Protein AF-A0A7R9UR05-F1 (afdb_monomer_lite)

Secondary structure (DSSP, 8-state):
-PPPPP-----------S--SEEEE-STTEEEEE-SSS-EEEEEEPP----TT------------------------TT--EEEEEEE----SEEEEEEE-TTSSS-PEEEEEE--GGG-EEEEE-SSPPP--------TT--EEEEE-SSTT-SS--EEEEE-SS-EEEEE-

Structure (mmCIF, N/CA/C/O backbone):
data_AF-A0A7R9UR05-F1
#
_entry.id   AF-A0A7R9UR05-F1
#
loop_
_atom_site.group_PDB
_atom_site.id
_atom_site.type_symbol
_atom_site.label_atom_id
_atom_site.label_alt_id
_atom_site.label_comp_id
_atom_site.label_asym_id
_atom_site.label_entity_id
_atom_site.label_seq_id
_atom_site.pdbx_PDB_ins_code
_atom_site.Cartn_x
_atom_site.Cartn_y
_atom_site.Cartn_z
_atom_site.occupancy
_atom_site.B_iso_or_equiv
_atom_site.auth_seq_id
_atom_site.auth_comp_id
_atom_site.auth_asym_id
_atom_site.auth_atom_id
_atom_site.pdbx_PDB_model_num
ATOM 1 N N . GLY A 1 1 ? -39.941 -2.823 36.473 1.00 52.94 1 GLY A N 1
ATOM 2 C CA . GLY A 1 1 ? -39.323 -4.002 35.838 1.00 52.94 1 GLY A CA 1
ATOM 3 C C . GLY A 1 1 ? -37.892 -4.086 36.309 1.00 52.94 1 GLY A C 1
ATOM 4 O O . GLY A 1 1 ? -37.260 -3.041 36.383 1.00 52.94 1 GLY A O 1
ATOM 5 N N . ALA A 1 2 ? -37.417 -5.265 36.708 1.00 66.38 2 ALA A N 1
ATOM 6 C CA . ALA A 1 2 ? -36.033 -5.443 37.145 1.00 66.38 2 ALA A CA 1
ATOM 7 C C . ALA A 1 2 ? -35.090 -5.172 35.961 1.00 66.38 2 ALA A C 1
ATOM 9 O O . ALA A 1 2 ? -35.244 -5.783 34.905 1.00 66.38 2 ALA A O 1
ATOM 10 N N . GLY A 1 3 ? -34.182 -4.206 36.112 1.00 75.00 3 GLY A N 1
ATOM 11 C CA . GLY A 1 3 ? -33.168 -3.906 35.103 1.00 75.00 3 GLY A CA 1
ATOM 12 C C . GLY A 1 3 ? -32.140 -5.032 35.034 1.00 75.00 3 GLY A C 1
ATOM 13 O O . GLY A 1 3 ? -31.806 -5.625 36.057 1.00 75.00 3 GLY A O 1
ATOM 14 N N . ALA A 1 4 ? -31.657 -5.345 33.834 1.00 85.06 4 ALA A N 1
ATOM 15 C CA . ALA A 1 4 ? -30.564 -6.293 33.668 1.00 85.06 4 ALA A CA 1
ATOM 16 C C . ALA A 1 4 ? -29.269 -5.714 34.264 1.00 85.06 4 ALA A C 1
ATOM 18 O O . ALA A 1 4 ? -28.930 -4.559 34.002 1.00 85.06 4 ALA A O 1
ATOM 19 N N . THR A 1 5 ? -28.544 -6.520 35.040 1.00 90.00 5 THR A N 1
ATOM 20 C CA . THR A 1 5 ? -27.250 -6.146 35.630 1.00 90.00 5 THR A CA 1
ATOM 21 C C . THR A 1 5 ? -26.124 -6.822 34.855 1.00 90.00 5 THR A C 1
ATOM 23 O O . THR A 1 5 ? -26.168 -8.029 34.625 1.00 90.00 5 THR A O 1
ATOM 26 N N . VAL A 1 6 ? -25.106 -6.058 34.458 1.00 90.88 6 VAL A N 1
ATOM 27 C CA . VAL A 1 6 ? -23.903 -6.585 33.794 1.00 90.88 6 VAL A CA 1
ATOM 28 C C . VAL A 1 6 ? -23.074 -7.394 34.799 1.00 90.88 6 VAL A C 1
ATOM 30 O O . VAL A 1 6 ? -22.773 -6.898 35.882 1.00 90.88 6 VAL A O 1
ATOM 33 N N . THR A 1 7 ? -22.703 -8.629 34.451 1.00 92.88 7 THR A N 1
ATOM 34 C CA . THR A 1 7 ? -22.007 -9.571 35.351 1.00 92.88 7 THR A CA 1
ATOM 35 C C . THR A 1 7 ? -20.503 -9.685 35.102 1.00 92.88 7 THR A C 1
ATOM 37 O O . THR A 1 7 ? -19.788 -10.196 35.961 1.00 92.88 7 THR A O 1
ATOM 40 N N . GLY A 1 8 ? -20.000 -9.205 33.961 1.00 91.69 8 GLY A N 1
ATOM 41 C CA . GLY A 1 8 ? -18.579 -9.289 33.635 1.00 91.69 8 GLY A CA 1
ATOM 42 C C . GLY A 1 8 ? -18.195 -8.602 32.328 1.00 91.69 8 GLY A C 1
ATOM 43 O O . GLY A 1 8 ? -19.048 -8.217 31.530 1.00 91.69 8 GLY A O 1
ATOM 44 N N . LEU A 1 9 ? -16.884 -8.466 32.129 1.00 93.00 9 LEU A N 1
ATOM 45 C CA . LEU A 1 9 ? -16.249 -7.957 30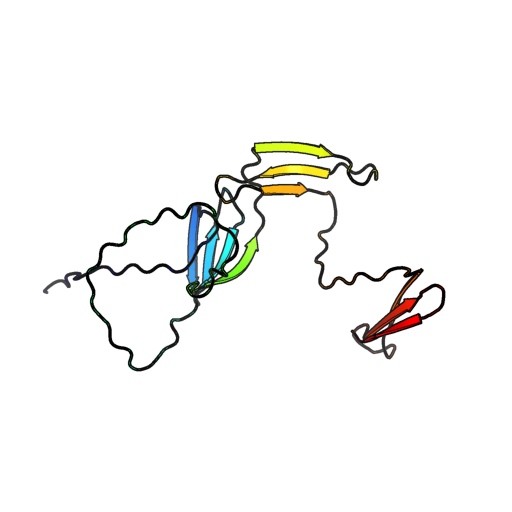.917 1.00 93.00 9 LEU A CA 1
ATOM 46 C C . LEU A 1 9 ? -15.134 -8.928 30.520 1.00 93.00 9 LEU A C 1
ATOM 48 O O . LEU A 1 9 ? -14.270 -9.237 31.339 1.00 93.00 9 LEU A O 1
ATOM 52 N N . GLN A 1 10 ? -15.136 -9.382 29.269 1.00 91.19 10 GLN A N 1
ATOM 53 C CA . GLN A 1 10 ? -14.072 -10.213 28.714 1.00 91.19 10 GLN A CA 1
ATOM 54 C C . GLN A 1 10 ? -13.303 -9.417 27.663 1.00 91.19 10 GLN A C 1
ATOM 56 O O . GLN A 1 10 ? -13.890 -8.870 26.732 1.00 91.19 10 GLN A O 1
ATOM 61 N N . VAL A 1 11 ? -11.981 -9.372 27.807 1.00 90.69 11 VAL A N 1
ATOM 62 C CA . VAL A 1 11 ? -11.077 -8.745 26.840 1.00 90.69 11 VAL A CA 1
ATOM 63 C C . VAL A 1 11 ? -10.285 -9.843 26.156 1.00 90.69 11 VAL A C 1
ATOM 65 O O . VAL A 1 11 ? -9.892 -10.827 26.782 1.00 90.69 11 VAL A O 1
ATOM 68 N N . THR A 1 12 ? -10.057 -9.714 24.855 1.00 86.69 12 THR A N 1
ATOM 69 C CA . THR A 1 12 ? -9.185 -10.646 24.146 1.00 86.69 12 THR A CA 1
ATOM 70 C C . THR A 1 12 ? -8.392 -9.921 23.080 1.00 86.69 12 THR A C 1
ATOM 72 O O . THR A 1 12 ? -8.939 -9.124 22.321 1.00 86.69 12 THR A O 1
ATOM 75 N N . HIS A 1 13 ? -7.102 -10.223 23.016 1.00 88.00 13 HIS A N 1
ATOM 76 C CA . HIS A 1 13 ? -6.210 -9.685 22.005 1.00 88.00 13 HIS A CA 1
ATOM 77 C C . HIS A 1 13 ? -6.604 -10.187 20.602 1.00 88.00 13 HIS A C 1
ATOM 79 O O . HIS A 1 13 ? -7.067 -11.320 20.449 1.00 88.00 13 HIS A O 1
ATOM 85 N N . LEU A 1 14 ? -6.494 -9.320 19.590 1.00 90.25 14 LEU A N 1
ATOM 86 C CA . LEU A 1 14 ? -6.815 -9.647 18.190 1.00 90.25 14 LEU A CA 1
ATOM 87 C C . LEU A 1 14 ? -5.600 -9.573 17.261 1.00 90.25 14 LEU A C 1
ATOM 89 O O . LEU A 1 14 ? -5.652 -10.129 16.169 1.00 90.25 14 LEU A O 1
ATOM 93 N N . GLY A 1 15 ? -4.541 -8.869 17.659 1.00 91.62 15 GLY A N 1
ATOM 94 C CA . GLY A 1 15 ? -3.375 -8.585 16.830 1.00 91.62 15 GLY A CA 1
ATOM 95 C C . GLY A 1 15 ? -2.951 -7.121 16.933 1.00 91.62 15 GLY A C 1
ATOM 96 O O . GLY A 1 15 ? -3.481 -6.353 17.736 1.00 91.62 15 GLY A O 1
ATOM 97 N N . THR A 1 16 ? -1.988 -6.730 16.102 1.00 92.12 16 THR A N 1
ATOM 98 C CA . THR A 1 16 ? -1.379 -5.394 16.118 1.00 92.12 16 THR A CA 1
ATOM 99 C C . THR A 1 16 ? -1.602 -4.664 14.794 1.00 92.12 16 THR A C 1
ATOM 101 O O . THR A 1 16 ? -1.451 -5.251 13.725 1.00 92.12 16 THR A O 1
ATOM 104 N N . THR A 1 17 ? -1.940 -3.378 14.877 1.00 94.56 17 THR A N 1
ATOM 105 C CA . THR A 1 17 ? -2.146 -2.454 13.747 1.00 94.56 17 THR A CA 1
ATOM 106 C C . THR A 1 17 ? -1.162 -1.285 13.835 1.00 94.56 17 THR A C 1
ATOM 108 O O . THR A 1 17 ? -0.454 -1.149 14.845 1.00 94.56 17 THR A O 1
ATOM 111 N N . SER A 1 18 ? -1.161 -0.394 12.840 1.00 93.75 18 SER A N 1
ATOM 112 C CA . SER A 1 18 ? -0.611 0.966 12.999 1.00 93.75 18 SER A CA 1
ATOM 113 C C . SER A 1 18 ? -1.234 1.653 14.217 1.00 93.75 18 SER A C 1
ATOM 115 O O . SER A 1 18 ? -2.367 1.323 14.588 1.00 93.75 18 SER A O 1
ATOM 117 N N . ALA A 1 19 ? -0.529 2.595 14.853 1.00 92.81 19 ALA A N 1
ATOM 118 C CA . ALA A 1 19 ? -1.076 3.356 15.977 1.00 92.81 19 ALA A CA 1
ATOM 119 C C . ALA A 1 19 ? -2.322 4.159 15.532 1.00 92.81 19 ALA A C 1
ATOM 121 O O . ALA A 1 19 ? -2.178 5.102 14.744 1.00 92.81 19 ALA A O 1
ATOM 122 N N . PRO A 1 20 ? -3.543 3.806 15.987 1.00 95.56 20 PRO A N 1
ATOM 123 C CA . PRO A 1 20 ? -4.755 4.433 15.481 1.00 95.56 20 PRO A CA 1
ATOM 124 C C . PRO A 1 20 ? -5.007 5.787 16.147 1.00 95.56 20 PRO A C 1
ATOM 126 O O . PRO A 1 20 ? -4.900 5.924 17.364 1.00 95.56 20 PRO A O 1
ATOM 129 N N . SER A 1 21 ? -5.427 6.767 15.354 1.00 95.62 21 SER A N 1
ATOM 130 C CA . SER A 1 21 ? -6.143 7.959 15.820 1.00 95.62 21 SER A CA 1
ATOM 131 C C . SER A 1 21 ? -7.663 7.791 15.716 1.00 95.62 21 SER A C 1
ATOM 133 O O . SER A 1 21 ? -8.402 8.467 16.428 1.00 95.62 21 SER A O 1
ATOM 135 N N . ALA A 1 22 ? -8.134 6.867 14.871 1.00 97.19 22 ALA A N 1
ATOM 136 C CA . ALA A 1 22 ? -9.540 6.505 14.736 1.00 97.19 22 ALA A CA 1
ATOM 137 C C . ALA A 1 22 ? -9.703 5.014 14.401 1.00 97.19 22 ALA A C 1
ATOM 139 O O . ALA A 1 22 ? -8.905 4.440 13.661 1.00 97.19 22 ALA A O 1
ATOM 140 N N . ILE A 1 23 ? -10.770 4.401 14.919 1.00 97.81 23 ILE A N 1
ATOM 141 C CA . ILE A 1 23 ? -11.189 3.034 14.582 1.00 97.81 23 ILE A CA 1
ATOM 142 C C . ILE A 1 23 ? -12.663 3.095 14.185 1.00 97.81 23 ILE A C 1
ATOM 144 O O . ILE A 1 23 ? -13.493 3.553 14.970 1.00 97.81 23 ILE A O 1
ATOM 148 N N . CYS A 1 24 ? -12.990 2.645 12.975 1.00 98.00 24 CYS A N 1
ATOM 149 C CA . CYS A 1 24 ? -14.348 2.674 12.441 1.00 98.00 24 CYS A CA 1
ATOM 150 C C . CYS A 1 24 ? -14.753 1.283 11.948 1.00 98.00 24 CYS A C 1
ATOM 152 O O . CYS A 1 24 ? -14.117 0.732 11.052 1.00 98.00 24 CYS A O 1
ATOM 154 N N . TYR A 1 25 ? -15.802 0.706 12.534 1.00 96.88 25 TYR A N 1
ATOM 155 C CA . TYR A 1 25 ? -16.399 -0.529 12.028 1.00 96.88 25 TYR A CA 1
ATOM 156 C C . TYR A 1 25 ? -17.323 -0.199 10.853 1.00 96.88 25 TYR A C 1
ATOM 158 O O . TYR A 1 25 ? -18.212 0.637 10.993 1.00 96.88 25 TYR A O 1
ATOM 166 N N . LEU A 1 26 ? -17.095 -0.845 9.710 1.00 96.19 26 LEU A N 1
ATOM 167 C CA . LEU A 1 26 ? -17.781 -0.579 8.440 1.00 96.19 26 LEU A CA 1
ATOM 168 C C . LEU A 1 26 ? -18.806 -1.667 8.080 1.00 96.19 26 LEU A C 1
ATOM 170 O O . LEU A 1 26 ? -19.184 -1.791 6.918 1.00 96.19 26 LEU A O 1
ATOM 174 N N . ASP A 1 27 ? -19.225 -2.470 9.061 1.00 92.69 27 ASP A N 1
ATOM 175 C CA . ASP A 1 27 ? -20.028 -3.684 8.886 1.00 92.69 27 ASP A CA 1
ATOM 176 C C . ASP A 1 27 ? -19.320 -4.808 8.111 1.00 92.69 27 ASP A C 1
ATOM 178 O O . ASP A 1 27 ? -18.170 -4.701 7.687 1.00 92.69 27 ASP A O 1
ATOM 182 N N . ALA A 1 28 ? -19.974 -5.973 8.018 1.00 91.38 28 ALA A N 1
ATOM 183 C CA . ALA A 1 28 ? -19.466 -7.169 7.330 1.00 91.38 28 ALA A CA 1
ATOM 184 C C . ALA A 1 28 ? -18.058 -7.626 7.781 1.00 91.38 28 ALA A C 1
ATOM 186 O O . ALA A 1 28 ? -17.298 -8.226 7.017 1.00 91.38 28 ALA A O 1
ATOM 187 N N . GLY A 1 29 ? -17.706 -7.350 9.040 1.00 93.12 29 GLY A N 1
ATOM 188 C CA . GLY A 1 29 ? -16.392 -7.680 9.593 1.00 93.12 29 GLY A CA 1
ATOM 189 C C . GLY A 1 29 ? -15.266 -6.749 9.136 1.00 93.12 29 GLY A C 1
ATOM 190 O O . GLY A 1 29 ? -14.111 -7.062 9.404 1.00 93.12 29 GLY A O 1
ATOM 191 N N . LEU A 1 30 ? -15.568 -5.636 8.465 1.00 96.69 30 LEU A N 1
ATOM 192 C CA . LEU A 1 30 ? -14.579 -4.656 8.029 1.00 96.69 30 LEU A CA 1
ATOM 193 C C . LEU A 1 30 ? -14.338 -3.598 9.107 1.00 96.69 30 LEU A C 1
ATOM 195 O O . LEU A 1 30 ? -15.273 -3.073 9.711 1.00 96.69 30 LEU A O 1
ATOM 199 N N . VAL A 1 31 ? -13.069 -3.274 9.340 1.00 97.88 31 VAL A N 1
ATOM 200 C CA . VAL A 1 31 ? -12.645 -2.226 10.274 1.00 97.88 31 VAL A CA 1
ATOM 201 C C . VAL A 1 31 ? -11.630 -1.337 9.575 1.00 97.88 31 VAL A C 1
ATOM 203 O O . VAL A 1 31 ? -10.605 -1.821 9.102 1.00 97.88 31 VAL A O 1
ATOM 206 N N . PHE A 1 32 ? -11.888 -0.036 9.549 1.00 98.19 32 PHE A N 1
ATOM 207 C CA . PHE A 1 32 ? -10.912 0.959 9.139 1.00 98.19 32 PHE A CA 1
ATOM 208 C C . PHE A 1 32 ? -10.129 1.482 10.348 1.00 98.19 32 PHE A C 1
ATOM 210 O O . PHE A 1 32 ? -10.709 1.890 11.358 1.00 98.19 32 PHE A O 1
ATOM 217 N N . ILE A 1 33 ? -8.806 1.478 10.220 1.00 98.06 33 ILE A N 1
ATOM 218 C CA . ILE A 1 33 ? -7.829 2.001 11.172 1.00 98.06 33 ILE A CA 1
ATOM 219 C C . ILE A 1 33 ? -7.247 3.275 10.563 1.00 98.06 33 ILE A C 1
ATOM 221 O O . ILE A 1 33 ? -6.381 3.215 9.689 1.00 98.06 33 ILE A O 1
ATOM 225 N N . GLY A 1 34 ? -7.718 4.429 11.027 1.00 97.62 34 GLY A N 1
ATOM 226 C CA . GLY A 1 34 ? -7.128 5.717 10.676 1.00 97.62 34 GLY A CA 1
ATOM 227 C C . GLY A 1 34 ? -5.920 5.990 11.564 1.00 97.62 34 GLY A C 1
ATOM 228 O O . GLY A 1 34 ? -6.039 5.906 12.787 1.00 97.62 34 GLY A O 1
ATOM 229 N N . SER A 1 35 ? -4.770 6.320 10.976 1.00 96.62 35 SER A N 1
ATOM 230 C CA . SER A 1 35 ? -3.555 6.687 11.715 1.00 96.62 35 SER A CA 1
ATOM 231 C C . SER A 1 35 ? -3.030 8.056 11.288 1.00 96.62 35 SER A C 1
ATOM 233 O O . SER A 1 35 ? -3.043 8.389 10.107 1.00 96.62 35 SER A O 1
ATOM 235 N N . CYS A 1 36 ? -2.538 8.839 12.254 1.00 94.94 36 CYS A N 1
ATOM 236 C CA . CYS A 1 36 ? -1.836 10.104 12.001 1.00 94.94 36 CYS A CA 1
ATOM 237 C C . CYS A 1 36 ? -0.303 9.963 11.992 1.00 94.94 36 CYS A C 1
ATOM 239 O O . CYS A 1 36 ? 0.374 10.919 11.625 1.00 94.94 36 CYS A O 1
ATOM 241 N N . PHE A 1 37 ? 0.230 8.818 12.433 1.00 93.81 37 PHE A N 1
ATOM 242 C CA . PHE A 1 37 ? 1.667 8.597 12.667 1.00 93.81 37 PHE A CA 1
ATOM 243 C C . PHE A 1 37 ? 2.240 7.399 11.900 1.00 93.81 37 PHE A C 1
ATOM 245 O O . PHE A 1 37 ? 3.442 7.160 11.957 1.00 93.81 37 PHE A O 1
ATOM 252 N N . GLY A 1 38 ? 1.387 6.644 11.218 1.00 94.12 38 GLY A N 1
ATOM 253 C CA . GLY A 1 38 ? 1.739 5.532 10.350 1.00 94.12 38 GLY A CA 1
ATOM 254 C C . GLY A 1 38 ? 0.699 5.389 9.247 1.00 94.12 38 GLY A C 1
ATOM 255 O O . GLY A 1 38 ? -0.219 6.210 9.134 1.00 94.12 38 GLY A O 1
ATOM 256 N N . ASP A 1 39 ? 0.829 4.337 8.445 1.00 96.75 39 ASP A N 1
ATOM 257 C CA . ASP A 1 39 ? -0.117 4.056 7.366 1.00 96.75 39 ASP A CA 1
ATOM 258 C C . ASP A 1 39 ? -1.489 3.681 7.930 1.00 96.75 39 ASP A C 1
ATOM 260 O O . ASP A 1 39 ? -1.598 2.991 8.949 1.00 96.75 39 ASP A O 1
ATOM 264 N N . SER A 1 40 ? -2.548 4.131 7.264 1.00 97.81 40 SER A N 1
ATOM 265 C CA . SER A 1 40 ? -3.904 3.701 7.611 1.00 97.81 40 SER A CA 1
ATOM 266 C C . SER A 1 40 ? -4.154 2.297 7.067 1.00 97.81 40 SER A C 1
ATOM 268 O O . SER A 1 40 ? -3.504 1.877 6.113 1.00 97.81 40 SER A O 1
ATOM 270 N N . GLN A 1 41 ? -5.057 1.543 7.687 1.00 98.19 41 GLN A N 1
ATOM 271 C CA . GLN A 1 41 ? -5.280 0.141 7.328 1.00 98.19 41 GLN A CA 1
ATOM 272 C C . GLN A 1 41 ? -6.769 -0.163 7.196 1.00 98.19 41 GLN A C 1
ATOM 274 O O . GLN A 1 41 ? -7.573 0.258 8.029 1.00 98.19 41 GLN A O 1
ATOM 279 N N . LEU A 1 42 ? -7.131 -0.949 6.186 1.00 98.19 42 LEU A N 1
ATOM 280 C CA . LEU A 1 42 ? -8.428 -1.610 6.105 1.00 98.19 42 LEU A CA 1
ATOM 281 C C . LEU A 1 42 ? -8.252 -3.072 6.503 1.00 98.19 42 LEU A C 1
ATOM 283 O O . LEU A 1 42 ? -7.463 -3.802 5.907 1.00 98.19 42 LEU A O 1
ATOM 287 N N . LEU A 1 43 ? -8.994 -3.507 7.514 1.00 97.25 43 LEU A N 1
ATOM 288 C CA . LEU A 1 43 ? -8.894 -4.843 8.086 1.00 97.25 43 LEU A CA 1
ATOM 289 C C . LEU A 1 43 ? -10.181 -5.632 7.866 1.00 97.25 43 LEU A C 1
ATOM 291 O O . LEU A 1 43 ? -11.275 -5.066 7.877 1.00 97.25 43 LEU A O 1
ATOM 295 N N . ARG A 1 44 ? -10.054 -6.957 7.784 1.00 95.88 44 ARG A N 1
ATOM 296 C CA . ARG A 1 44 ? -11.161 -7.907 7.911 1.00 95.88 44 ARG A CA 1
ATOM 297 C C . ARG A 1 44 ? -10.979 -8.748 9.163 1.00 95.88 44 ARG A C 1
ATOM 299 O O . ARG A 1 44 ? -10.025 -9.508 9.275 1.00 95.88 44 ARG A O 1
ATOM 306 N N . LEU A 1 45 ? -11.923 -8.650 10.089 1.00 93.81 45 LEU A N 1
ATOM 307 C CA . LEU A 1 45 ? -11.991 -9.516 11.258 1.00 93.81 45 LEU A CA 1
ATOM 308 C C . LEU A 1 45 ? -12.288 -10.952 10.812 1.00 93.81 45 LEU A C 1
ATOM 310 O O . LEU A 1 45 ? -13.255 -11.208 10.089 1.00 93.81 45 LEU A O 1
ATOM 314 N N . ARG A 1 46 ? -11.477 -11.904 11.275 1.00 87.81 46 ARG A N 1
ATOM 315 C CA . ARG A 1 46 ? -11.739 -13.328 11.070 1.00 87.81 46 ARG A CA 1
ATOM 316 C C . ARG A 1 46 ? -12.879 -13.714 12.002 1.00 87.81 46 ARG A C 1
ATOM 318 O O . ARG A 1 46 ? -12.784 -13.539 13.217 1.00 87.81 46 ARG A O 1
ATOM 325 N N . GLN A 1 47 ? -13.970 -14.229 11.441 1.00 73.94 47 GLN A N 1
ATOM 326 C CA . GLN A 1 47 ? -15.027 -14.825 12.254 1.00 73.94 47 GLN A CA 1
ATOM 327 C C . GLN A 1 47 ? -14.405 -15.930 13.108 1.00 73.94 47 GLN A C 1
ATOM 329 O O . GLN A 1 47 ? -13.593 -16.720 12.615 1.00 73.94 47 GLN A O 1
ATOM 334 N N . ARG A 1 48 ? -14.776 -15.993 14.390 1.00 64.38 48 ARG A N 1
ATOM 335 C CA . ARG A 1 48 ? -14.446 -17.155 15.214 1.00 64.38 48 ARG A CA 1
ATOM 336 C C . ARG A 1 48 ? -15.113 -18.333 14.517 1.00 64.38 48 ARG A C 1
ATOM 338 O O . ARG A 1 48 ? -16.339 -18.392 14.484 1.00 64.38 48 ARG A O 1
ATOM 345 N N . GLY A 1 49 ? -14.317 -19.197 13.881 1.00 51.88 49 GLY A N 1
ATOM 346 C CA . GLY A 1 49 ? -14.833 -20.402 13.249 1.00 51.88 49 GLY A CA 1
ATOM 347 C C . GLY A 1 49 ? -15.745 -21.079 14.259 1.00 51.88 49 GLY A C 1
ATOM 348 O O . GLY A 1 49 ? -15.328 -21.307 15.396 1.00 51.88 49 GLY A O 1
ATOM 349 N N . GLY A 1 50 ? -17.008 -21.279 13.886 1.00 43.28 50 GLY A N 1
ATOM 350 C CA . GLY A 1 50 ? -17.979 -21.965 14.719 1.00 43.28 50 GLY A CA 1
ATOM 351 C C . GLY A 1 50 ? -17.525 -23.404 14.908 1.00 43.28 50 GLY A C 1
ATOM 352 O O . GLY A 1 50 ? -17.939 -24.291 14.173 1.00 43.28 50 GLY A O 1
ATOM 353 N N . ALA A 1 51 ? -16.637 -23.634 15.869 1.00 40.16 51 ALA A N 1
ATOM 354 C CA . ALA A 1 51 ? -16.375 -24.952 16.391 1.00 40.16 51 ALA A CA 1
ATOM 355 C C . ALA A 1 51 ? -17.501 -25.248 17.377 1.00 40.16 51 ALA A C 1
ATOM 357 O O . ALA A 1 51 ? -17.597 -24.644 18.447 1.00 40.16 51 ALA A O 1
ATOM 358 N N . ALA A 1 52 ? -18.377 -26.163 16.975 1.00 42.59 52 ALA A N 1
ATOM 359 C CA . ALA A 1 52 ? -19.245 -26.873 17.888 1.00 42.59 52 ALA A CA 1
ATOM 360 C C . ALA A 1 52 ? -18.433 -27.344 19.115 1.00 42.59 52 ALA A C 1
ATOM 362 O O . ALA A 1 52 ? -17.422 -28.025 18.969 1.00 42.59 52 ALA A O 1
ATOM 363 N N . GLY A 1 53 ? -18.884 -26.979 20.318 1.00 38.06 53 GLY A N 1
ATOM 364 C CA . GLY A 1 53 ? -18.612 -27.741 21.540 1.00 38.06 53 GLY A CA 1
ATOM 365 C C . GLY A 1 53 ? -17.217 -27.675 22.176 1.00 38.06 53 GLY A C 1
ATOM 366 O O . GLY A 1 53 ? -16.770 -28.698 22.684 1.00 38.06 53 GLY A O 1
ATOM 367 N N . ALA A 1 54 ? -16.552 -26.519 22.249 1.00 34.53 54 ALA A N 1
ATOM 368 C CA . ALA A 1 54 ? -15.403 -26.355 23.153 1.00 34.53 54 ALA A CA 1
ATOM 369 C C . ALA A 1 54 ? -15.782 -25.474 24.355 1.00 34.53 54 ALA A C 1
ATOM 371 O O . ALA A 1 54 ? -16.078 -24.291 24.200 1.00 34.53 54 ALA A O 1
ATOM 372 N N . ALA A 1 55 ? -15.816 -26.097 25.534 1.00 36.06 55 ALA A N 1
ATOM 373 C CA . ALA A 1 55 ? -16.254 -25.538 26.807 1.00 36.06 55 ALA A CA 1
ATOM 374 C C . ALA A 1 55 ? -15.560 -24.214 27.171 1.00 36.06 55 ALA A C 1
ATOM 376 O O . ALA A 1 55 ? -14.339 -24.078 27.080 1.00 36.06 55 ALA A O 1
ATOM 377 N N . GLU A 1 56 ? -16.356 -23.255 27.639 1.00 32.47 56 GLU A N 1
ATOM 378 C CA . GLU A 1 56 ? -15.874 -22.029 28.26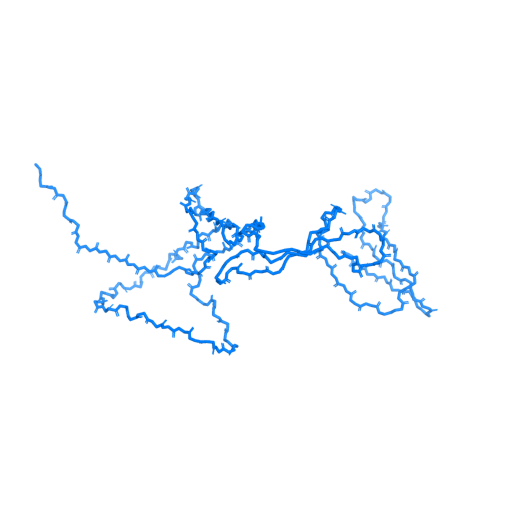2 1.00 32.47 56 GLU A CA 1
ATOM 379 C C . GLU A 1 56 ? -15.201 -22.358 29.599 1.00 32.47 56 GLU A C 1
ATOM 381 O O . GLU A 1 56 ? -15.858 -22.662 30.594 1.00 32.47 56 GLU A O 1
ATOM 386 N N . ALA A 1 57 ? -13.872 -22.290 29.634 1.00 33.19 57 ALA A N 1
ATOM 387 C CA . ALA A 1 57 ? -13.132 -22.254 30.885 1.00 33.19 57 ALA A CA 1
ATOM 388 C C . ALA A 1 57 ? -13.167 -20.818 31.432 1.00 33.19 57 ALA A C 1
ATOM 390 O O . ALA A 1 57 ? -12.446 -19.937 30.965 1.00 33.19 57 ALA A O 1
ATOM 391 N N . HIS A 1 58 ? -14.027 -20.575 32.421 1.00 37.56 58 HIS A N 1
ATOM 392 C CA . HIS A 1 58 ? -13.921 -19.412 33.298 1.00 37.56 58 HIS A CA 1
ATOM 393 C C . HIS A 1 58 ? -12.603 -19.492 34.083 1.00 37.56 58 HIS A C 1
ATOM 395 O O . HIS A 1 58 ? -12.427 -20.367 34.927 1.00 37.56 58 HIS A O 1
ATOM 401 N N . GLY A 1 59 ? -11.685 -18.566 33.810 1.00 31.30 59 GLY A N 1
ATOM 402 C CA . GLY A 1 59 ? -10.427 -18.416 34.533 1.00 31.30 59 GLY A CA 1
ATOM 403 C C . GLY A 1 59 ? -10.140 -16.944 34.792 1.00 31.30 59 GLY A C 1
ATOM 404 O O . GLY A 1 59 ? -9.659 -16.235 33.915 1.00 31.30 59 GLY A O 1
ATOM 405 N N . SER A 1 60 ? -10.450 -16.488 36.005 1.00 41.44 60 SER A N 1
ATOM 406 C CA . SER A 1 60 ? -9.956 -15.228 36.563 1.00 41.44 60 SER A CA 1
ATOM 407 C C . SER A 1 60 ? -8.425 -15.278 36.620 1.00 41.44 60 SER A C 1
ATOM 409 O O . SER A 1 60 ? -7.867 -15.970 37.469 1.00 41.44 60 SER A O 1
ATOM 411 N N . GLY A 1 61 ? -7.747 -14.550 35.735 1.00 31.34 61 GLY A N 1
ATOM 412 C CA . GLY A 1 61 ? -6.292 -14.438 35.719 1.00 31.34 61 GLY A CA 1
ATOM 413 C C . GLY A 1 61 ? -5.876 -13.071 35.198 1.00 31.34 61 GLY A C 1
ATOM 414 O O . GLY A 1 61 ? -6.192 -12.712 34.068 1.00 31.34 61 GLY A O 1
ATOM 415 N N . ALA A 1 62 ? -5.208 -12.294 36.049 1.00 34.12 62 ALA A N 1
ATOM 416 C CA . ALA A 1 62 ? -4.632 -11.004 35.705 1.00 34.12 62 ALA A CA 1
ATOM 417 C C . ALA A 1 62 ? -3.700 -11.138 34.489 1.00 34.12 62 ALA A C 1
ATOM 419 O O . ALA A 1 62 ? -2.784 -11.958 34.495 1.00 34.12 62 ALA A O 1
ATOM 420 N N . VAL A 1 63 ? -3.915 -10.323 33.457 1.00 30.81 63 VAL A N 1
ATOM 421 C CA . VAL A 1 63 ? -2.964 -10.195 32.350 1.00 30.81 63 VAL A CA 1
ATOM 422 C C . VAL A 1 63 ? -1.796 -9.331 32.812 1.00 30.81 63 VAL A C 1
ATOM 424 O O . VAL A 1 63 ? -1.918 -8.115 32.955 1.00 30.81 63 VAL A O 1
ATOM 427 N N . ALA A 1 64 ? -0.667 -9.984 33.080 1.00 28.52 64 ALA A N 1
ATOM 428 C CA . ALA A 1 64 ? 0.621 -9.327 33.209 1.00 28.52 64 ALA A CA 1
ATOM 429 C C . ALA A 1 64 ? 1.004 -8.725 31.849 1.00 28.52 64 ALA A C 1
ATOM 431 O O . ALA A 1 64 ? 1.012 -9.414 30.830 1.00 28.52 64 ALA A O 1
ATOM 432 N N . MET A 1 65 ? 1.294 -7.427 31.837 1.00 31.78 65 MET A N 1
ATOM 433 C CA . MET A 1 65 ? 1.862 -6.741 30.683 1.00 31.78 65 MET A CA 1
ATOM 434 C C . MET A 1 65 ? 3.333 -7.149 30.565 1.00 31.78 65 MET A C 1
ATOM 436 O O . MET A 1 65 ? 4.175 -6.636 31.300 1.00 31.78 65 MET A O 1
ATOM 440 N N . GLU A 1 66 ? 3.641 -8.095 29.679 1.00 31.11 66 GLU A N 1
ATOM 441 C CA . GLU A 1 66 ? 5.026 -8.423 29.339 1.00 31.11 66 GLU A CA 1
ATOM 442 C C . GLU A 1 66 ? 5.564 -7.412 28.320 1.00 31.11 66 GLU A C 1
ATOM 444 O O . GLU A 1 66 ? 5.046 -7.256 27.214 1.00 31.11 66 GLU A O 1
ATOM 449 N N . VAL A 1 67 ? 6.612 -6.696 28.724 1.00 34.72 67 VAL A N 1
ATOM 450 C CA . VAL A 1 67 ? 7.412 -5.831 27.857 1.00 34.72 67 VAL A CA 1
ATOM 451 C C . VAL A 1 67 ? 8.353 -6.733 27.062 1.00 34.72 67 VAL A C 1
ATOM 453 O O . VAL A 1 67 ? 9.334 -7.228 27.612 1.00 34.72 67 VAL A O 1
ATOM 456 N N . ILE A 1 68 ? 8.077 -6.957 25.776 1.00 40.41 68 ILE A N 1
ATOM 457 C CA . ILE A 1 68 ? 8.985 -7.726 24.916 1.00 40.41 68 ILE A CA 1
ATOM 458 C C . ILE A 1 68 ? 10.021 -6.774 24.313 1.00 40.41 68 ILE A C 1
ATOM 460 O O . ILE A 1 68 ? 9.747 -6.012 23.386 1.00 40.41 68 ILE A O 1
ATOM 464 N N . GLY A 1 69 ? 11.225 -6.824 24.887 1.00 30.42 69 GLY A N 1
ATOM 465 C CA . GLY A 1 69 ? 12.450 -6.323 24.277 1.00 30.42 69 GLY A CA 1
ATOM 466 C C . GLY A 1 69 ? 12.850 -7.151 23.051 1.00 30.42 69 GLY A C 1
ATOM 467 O O . GLY A 1 69 ? 12.476 -8.313 22.906 1.00 30.42 69 GLY A O 1
ATOM 468 N N . ALA A 1 70 ? 13.610 -6.519 22.160 1.00 44.72 70 ALA A N 1
ATOM 469 C CA . ALA A 1 70 ? 14.069 -7.062 20.888 1.00 44.72 70 ALA A CA 1
ATOM 470 C C . ALA A 1 70 ? 14.659 -8.485 20.991 1.00 44.72 70 ALA A C 1
ATOM 472 O O . ALA A 1 70 ? 15.636 -8.708 21.703 1.00 44.72 70 ALA A O 1
ATOM 473 N N . SER A 1 71 ? 14.128 -9.426 20.206 1.00 35.19 71 SER A N 1
ATOM 474 C CA . SER A 1 71 ? 14.861 -10.627 19.795 1.00 35.19 71 SER A CA 1
ATOM 475 C C . SER A 1 71 ? 14.345 -11.148 18.452 1.00 35.19 71 SER A C 1
ATOM 477 O O . SER A 1 71 ? 13.172 -11.016 18.106 1.00 35.19 71 SER A O 1
ATOM 479 N N . ALA A 1 72 ? 15.279 -11.658 17.659 1.00 43.72 72 ALA A N 1
ATOM 480 C CA . ALA A 1 72 ? 15.087 -12.111 16.296 1.00 43.72 72 ALA A CA 1
ATOM 481 C C . ALA A 1 72 ? 14.285 -13.426 16.212 1.00 43.72 72 ALA A C 1
ATOM 483 O O . ALA A 1 72 ? 14.528 -14.352 16.979 1.00 43.72 72 ALA A O 1
ATOM 484 N N . GLY A 1 73 ? 13.428 -13.540 15.190 1.00 44.88 73 GLY A N 1
ATOM 485 C CA . GLY A 1 73 ? 13.255 -14.800 14.454 1.00 44.88 73 GLY A CA 1
ATOM 486 C C . GLY A 1 73 ? 12.274 -15.861 14.970 1.00 44.88 73 GLY A C 1
ATOM 487 O O . GLY A 1 73 ? 12.572 -17.043 14.826 1.00 44.88 73 GLY A O 1
ATOM 488 N N . VAL A 1 74 ? 11.087 -15.493 15.464 1.00 42.59 74 VAL A N 1
ATOM 489 C CA . VAL A 1 74 ? 9.941 -16.426 15.588 1.00 42.59 74 VAL A CA 1
ATOM 490 C C . VAL A 1 74 ? 8.767 -15.876 14.759 1.00 42.59 74 VAL A C 1
ATOM 492 O O . VAL A 1 74 ? 8.506 -14.678 14.863 1.00 42.59 74 VAL A O 1
ATOM 495 N N . PRO A 1 75 ? 8.046 -16.665 13.931 1.00 43.66 75 PRO A N 1
ATOM 496 C CA . PRO A 1 75 ? 6.860 -16.166 13.236 1.00 43.66 75 PRO A CA 1
ATOM 497 C C . PRO A 1 75 ? 5.719 -15.958 14.247 1.00 43.66 75 PRO A C 1
ATOM 499 O O . PRO A 1 75 ? 5.061 -16.905 14.673 1.00 43.66 75 PRO A O 1
ATOM 502 N N . VAL A 1 76 ? 5.508 -14.706 14.655 1.00 48.50 76 VAL A N 1
ATOM 503 C CA . VAL A 1 76 ? 4.468 -14.260 15.599 1.00 48.50 76 VAL A CA 1
ATOM 504 C C . VAL A 1 76 ? 3.134 -14.051 14.866 1.00 48.50 76 VAL A C 1
ATOM 506 O O . VAL A 1 76 ? 2.653 -12.926 14.790 1.00 48.50 76 VAL A O 1
ATOM 509 N N . ASP A 1 77 ? 2.538 -15.088 14.265 1.00 52.31 77 ASP A N 1
ATOM 510 C CA . ASP A 1 77 ? 1.267 -14.887 13.526 1.00 52.31 77 ASP A CA 1
ATOM 511 C C . ASP A 1 77 ? 0.173 -15.937 13.775 1.00 52.31 77 ASP A C 1
ATOM 513 O O . ASP A 1 77 ? -0.865 -15.935 13.121 1.00 52.31 77 ASP A O 1
ATOM 517 N N . SER A 1 78 ? 0.335 -16.817 14.768 1.00 56.88 78 SER A N 1
ATOM 518 C CA . SER A 1 78 ? -0.696 -17.816 15.097 1.00 56.88 78 SER A CA 1
ATOM 519 C C . SER A 1 78 ? -1.897 -17.268 15.886 1.00 56.88 78 SER A C 1
ATOM 521 O O . SER A 1 78 ? -2.891 -17.976 16.018 1.00 56.88 78 SER A O 1
ATOM 523 N N . ASP A 1 79 ? -1.832 -16.035 16.406 1.00 69.94 79 ASP A N 1
ATOM 524 C CA . ASP A 1 79 ? -2.900 -15.419 17.225 1.00 69.94 79 ASP A CA 1
ATOM 525 C C . ASP A 1 79 ? -3.515 -14.154 16.592 1.00 69.94 79 ASP A C 1
ATOM 527 O O . ASP A 1 79 ? -4.309 -13.440 17.208 1.00 69.94 79 ASP A O 1
ATOM 531 N N . LYS A 1 80 ? -3.178 -13.854 15.332 1.00 82.25 80 LYS A N 1
ATOM 532 C CA . LYS A 1 80 ? -3.770 -12.724 14.615 1.00 82.25 80 LYS A CA 1
ATOM 533 C C . LYS A 1 80 ? -5.162 -13.101 14.107 1.00 82.25 80 LYS A C 1
ATOM 535 O O . LYS A 1 80 ? -5.346 -14.010 13.300 1.00 82.25 80 LYS A O 1
ATOM 540 N N . ARG A 1 81 ? -6.180 -12.390 14.590 1.00 89.81 81 ARG A N 1
ATOM 541 C CA . ARG A 1 81 ? -7.604 -12.655 14.308 1.00 89.81 81 ARG A CA 1
ATOM 542 C C . ARG A 1 81 ? -8.215 -11.690 13.300 1.00 89.81 81 ARG A C 1
ATOM 544 O O . ARG A 1 81 ? -9.433 -11.541 13.240 1.00 89.81 81 ARG A O 1
ATOM 551 N N . PHE A 1 82 ? -7.380 -11.053 12.493 1.00 94.12 82 PHE A N 1
ATOM 552 C CA . PHE A 1 82 ? -7.801 -10.227 11.374 1.00 94.12 82 PHE A CA 1
ATOM 553 C C . PHE A 1 82 ? -6.768 -10.267 10.252 1.00 94.12 82 PHE A C 1
ATOM 555 O O . PHE A 1 82 ? -5.573 -10.423 10.496 1.00 94.12 82 PHE A O 1
ATOM 562 N N . ASP A 1 83 ? -7.239 -10.056 9.033 1.00 94.75 83 ASP A N 1
ATOM 563 C CA . ASP A 1 83 ? -6.404 -9.918 7.849 1.00 94.75 83 ASP A CA 1
ATOM 564 C C . ASP A 1 83 ? -6.326 -8.427 7.481 1.00 94.75 83 ASP A C 1
ATOM 566 O O . ASP A 1 83 ? -7.333 -7.717 7.537 1.00 94.75 83 ASP A O 1
ATOM 570 N N . VAL A 1 84 ? -5.135 -7.930 7.138 1.00 95.81 84 VAL A N 1
ATOM 571 C CA . VAL A 1 84 ? -4.972 -6.572 6.591 1.00 95.81 84 VAL A CA 1
ATOM 572 C C . VAL A 1 84 ? -5.289 -6.664 5.103 1.00 95.81 84 VAL A C 1
ATOM 574 O O . VAL A 1 84 ? -4.569 -7.337 4.371 1.00 95.81 84 VAL A O 1
ATOM 577 N N . LEU A 1 85 ? -6.391 -6.051 4.676 1.00 96.31 85 LEU A N 1
ATOM 578 C CA . LEU A 1 85 ? -6.820 -6.051 3.277 1.00 96.31 85 LEU A CA 1
ATOM 579 C C . LEU A 1 85 ? -6.089 -4.985 2.466 1.00 96.31 85 LEU A C 1
ATOM 581 O O . LEU A 1 85 ? -5.743 -5.224 1.316 1.00 96.31 85 LEU A O 1
ATOM 585 N N . GLU A 1 86 ? -5.875 -3.818 3.068 1.00 96.50 86 GLU A N 1
ATOM 586 C CA . GLU A 1 86 ? -5.231 -2.684 2.416 1.00 96.50 86 GLU A CA 1
ATOM 587 C C . GLU A 1 86 ? -4.437 -1.872 3.438 1.00 96.50 86 GLU A C 1
ATOM 589 O O . GLU A 1 86 ? -4.861 -1.713 4.588 1.00 96.50 86 GLU A O 1
ATOM 594 N N . THR A 1 87 ? -3.298 -1.346 2.996 1.00 96.56 87 THR A N 1
ATOM 595 C CA . THR A 1 87 ? -2.488 -0.375 3.730 1.00 96.56 87 THR A CA 1
ATOM 596 C C . THR A 1 87 ? -2.398 0.882 2.880 1.00 96.56 87 THR A C 1
ATOM 598 O O . THR A 1 87 ? -1.912 0.837 1.753 1.00 96.56 87 THR A O 1
ATOM 601 N N . MET A 1 88 ? -2.861 2.004 3.418 1.00 96.81 88 MET A N 1
ATOM 602 C CA . MET A 1 88 ? -2.908 3.284 2.722 1.00 96.81 88 MET A CA 1
ATOM 603 C C . MET A 1 88 ? -1.774 4.181 3.227 1.00 96.81 88 MET A C 1
ATOM 605 O O . MET A 1 88 ? -1.773 4.535 4.414 1.00 96.81 88 MET A O 1
ATOM 609 N N . PRO A 1 89 ? -0.819 4.557 2.353 1.00 95.19 89 PRO A N 1
ATOM 610 C CA . PRO A 1 89 ? 0.352 5.318 2.754 1.00 95.19 89 PRO A CA 1
ATOM 611 C C . PRO A 1 89 ? 0.011 6.645 3.433 1.00 95.19 89 PRO A C 1
ATOM 613 O O . PRO A 1 89 ? -0.790 7.433 2.930 1.00 95.19 89 PRO A O 1
ATOM 616 N N . ASN A 1 90 ? 0.691 6.929 4.539 1.00 94.19 90 ASN A N 1
ATOM 617 C CA . ASN A 1 90 ? 0.652 8.212 5.225 1.00 94.19 90 ASN A CA 1
ATOM 618 C C . ASN A 1 90 ? 2.080 8.737 5.421 1.00 94.19 90 ASN A C 1
ATOM 620 O O . ASN A 1 90 ? 2.944 8.050 5.959 1.00 94.19 90 ASN A O 1
ATOM 624 N N . LEU A 1 91 ? 2.330 9.971 4.988 1.00 94.69 91 LEU A N 1
ATOM 625 C CA . LEU A 1 91 ? 3.628 10.636 5.160 1.00 94.69 91 LEU A CA 1
ATOM 626 C C . LEU A 1 91 ? 3.747 11.356 6.511 1.00 94.69 91 LEU A C 1
ATOM 628 O O . LEU A 1 91 ? 4.824 11.806 6.888 1.00 94.69 91 LEU A O 1
ATOM 632 N N . GLY A 1 92 ? 2.637 11.520 7.225 1.00 91.19 92 GLY A N 1
ATOM 633 C CA . GLY A 1 92 ? 2.585 12.282 8.459 1.00 91.19 92 GLY A CA 1
ATOM 634 C C . GLY A 1 92 ? 3.094 11.511 9.685 1.00 91.19 92 GLY A C 1
ATOM 635 O O . GLY A 1 92 ? 2.860 10.307 9.798 1.00 91.19 92 GLY A O 1
ATOM 636 N N . PRO A 1 93 ? 3.718 12.215 10.647 1.00 95.94 93 PRO A N 1
ATOM 637 C CA . PRO A 1 93 ? 4.372 13.516 10.491 1.00 95.94 93 PRO A CA 1
ATOM 638 C C . PRO A 1 93 ? 5.691 13.378 9.716 1.00 95.94 93 PRO A C 1
ATOM 640 O O . PRO A 1 93 ? 6.463 12.459 9.978 1.00 95.94 93 PRO A O 1
ATOM 643 N N . ILE A 1 94 ? 5.980 14.324 8.819 1.00 96.94 94 ILE A N 1
ATOM 644 C CA . ILE A 1 94 ? 7.320 14.464 8.234 1.00 96.94 94 ILE A CA 1
ATOM 645 C C . ILE A 1 94 ? 8.174 15.235 9.240 1.00 96.94 94 ILE A C 1
ATOM 647 O O . ILE A 1 94 ? 7.889 16.400 9.515 1.00 96.94 94 ILE A O 1
ATOM 651 N N . VAL A 1 95 ? 9.192 14.587 9.804 1.00 96.12 95 VAL A N 1
ATOM 652 C CA . VAL A 1 95 ? 10.076 15.206 10.808 1.00 96.12 95 VAL A CA 1
ATOM 653 C C . VAL A 1 95 ? 11.292 15.878 10.181 1.00 96.12 95 VAL A C 1
ATOM 655 O O . VAL A 1 95 ? 11.780 16.870 10.710 1.00 96.12 95 VAL A O 1
ATOM 658 N N . ASP A 1 96 ? 11.762 15.348 9.054 1.00 96.94 96 ASP A N 1
ATOM 659 C CA . ASP A 1 96 ? 12.863 15.902 8.269 1.00 96.94 96 ASP A CA 1
ATOM 660 C C . ASP A 1 96 ? 12.755 15.414 6.820 1.00 96.94 96 ASP A C 1
ATOM 662 O O . ASP A 1 96 ? 12.157 14.364 6.553 1.00 96.94 96 ASP A O 1
ATOM 666 N N . PHE A 1 97 ? 13.333 16.162 5.884 1.00 97.00 97 PHE A N 1
ATOM 667 C CA . PHE A 1 97 ? 13.465 15.733 4.501 1.00 97.00 97 PHE A CA 1
ATOM 668 C C . PHE A 1 97 ? 14.697 16.334 3.827 1.00 97.00 97 PHE A C 1
ATOM 670 O O . PHE A 1 97 ? 15.132 17.444 4.124 1.00 97.00 97 PHE A O 1
ATOM 677 N N . CYS A 1 98 ? 15.214 15.626 2.830 1.00 95.56 98 CYS A N 1
ATOM 678 C CA . CYS A 1 98 ? 16.214 16.148 1.915 1.00 95.56 98 CYS A CA 1
ATOM 679 C C . CYS A 1 98 ? 15.817 15.861 0.466 1.00 95.56 98 CYS A C 1
ATOM 681 O O . CYS A 1 98 ? 15.093 14.910 0.169 1.00 95.56 98 CYS A O 1
ATOM 683 N N . VAL A 1 99 ? 16.281 16.712 -0.446 1.00 94.56 99 VAL A N 1
ATOM 684 C CA . VAL A 1 99 ? 16.119 16.499 -1.885 1.00 94.56 99 VAL A CA 1
ATOM 685 C C . VAL A 1 99 ? 17.413 15.909 -2.420 1.00 94.56 99 VAL A C 1
ATOM 687 O O . VAL A 1 99 ? 18.490 16.470 -2.222 1.00 94.56 99 VAL A O 1
ATOM 690 N N . VAL A 1 100 ? 17.303 14.774 -3.097 1.00 91.31 100 VAL A N 1
ATOM 691 C CA . VAL A 1 100 ? 18.425 14.004 -3.634 1.00 91.31 100 VAL A CA 1
ATOM 692 C C . VAL A 1 100 ? 18.177 13.678 -5.099 1.00 91.31 100 VAL A C 1
ATOM 694 O O . VAL A 1 100 ? 17.054 13.398 -5.500 1.00 91.31 100 VAL A O 1
ATOM 697 N N . ASP A 1 101 ? 19.227 13.673 -5.910 1.00 87.25 101 ASP A N 1
ATOM 698 C CA . ASP A 1 101 ? 19.177 13.149 -7.279 1.00 87.25 101 ASP A CA 1
ATOM 699 C C . ASP A 1 101 ? 19.906 11.800 -7.314 1.00 87.25 101 ASP A C 1
ATOM 701 O O . ASP A 1 101 ? 21.053 11.699 -7.754 1.00 87.25 101 ASP A O 1
ATOM 705 N N . LEU A 1 102 ? 19.263 10.766 -6.755 1.00 75.00 102 LEU A N 1
ATOM 706 C CA . LEU A 1 102 ? 19.849 9.421 -6.637 1.00 75.00 102 LEU A CA 1
ATOM 707 C C . LEU A 1 102 ? 20.125 8.779 -8.001 1.00 75.00 102 LEU A C 1
ATOM 709 O O . LEU A 1 102 ? 21.054 7.987 -8.133 1.00 75.00 102 LEU A O 1
ATOM 713 N N . GLU A 1 103 ? 19.334 9.126 -9.015 1.00 77.25 103 GLU A N 1
ATOM 714 C CA . GLU A 1 103 ? 19.412 8.515 -10.344 1.00 77.25 103 GLU A CA 1
ATOM 715 C C . GLU A 1 103 ? 20.219 9.361 -11.340 1.00 77.25 103 GLU A C 1
ATOM 717 O O . GLU A 1 103 ? 20.432 8.933 -12.475 1.00 77.25 103 GLU A O 1
ATOM 722 N N . ARG A 1 104 ? 20.706 10.543 -10.923 1.00 77.88 104 ARG A N 1
ATOM 723 C CA . ARG A 1 104 ? 21.414 11.526 -11.768 1.00 77.88 104 ARG A CA 1
ATOM 724 C C . ARG A 1 104 ? 20.638 11.876 -13.043 1.00 77.88 104 ARG A C 1
ATOM 726 O O . ARG A 1 104 ? 21.240 12.202 -14.067 1.00 77.88 104 ARG A O 1
ATOM 733 N N . GLN A 1 105 ? 19.309 11.785 -12.988 1.00 75.69 105 GLN A N 1
ATOM 734 C CA . GLN A 1 105 ? 18.414 12.065 -14.114 1.00 75.69 105 GLN A CA 1
ATOM 735 C C . GLN A 1 105 ? 17.937 13.523 -14.124 1.00 75.69 105 GLN A C 1
ATOM 737 O O . GLN A 1 105 ? 17.126 13.901 -14.968 1.00 75.69 105 GLN A O 1
ATOM 742 N N . GLY A 1 106 ? 18.411 14.354 -13.187 1.00 76.25 106 GLY A N 1
ATOM 743 C CA . GLY A 1 106 ? 17.962 15.738 -13.046 1.00 76.25 106 GLY A CA 1
ATOM 744 C C . GLY A 1 106 ? 16.550 15.864 -12.467 1.00 76.25 106 GLY A C 1
ATOM 745 O O . GLY A 1 106 ? 15.993 16.960 -12.455 1.00 76.25 106 GLY A O 1
ATOM 746 N N . GLN A 1 107 ? 15.969 14.764 -11.974 1.00 79.50 107 GLN A N 1
ATOM 747 C CA . GLN A 1 107 ? 14.705 14.756 -11.244 1.00 79.50 107 GLN A CA 1
ATOM 748 C C . GLN A 1 107 ? 14.989 14.573 -9.752 1.00 79.50 107 GLN A C 1
ATOM 750 O O . GLN A 1 107 ? 15.295 13.475 -9.293 1.00 79.50 107 GLN A O 1
ATOM 755 N N . GLY A 1 108 ? 14.889 15.663 -8.989 1.00 85.00 108 GLY A N 1
ATOM 756 C CA . GLY A 1 108 ? 15.039 15.615 -7.537 1.00 85.00 108 GLY A CA 1
ATOM 757 C C . GLY A 1 108 ? 13.956 14.745 -6.892 1.00 85.00 108 GLY A C 1
ATOM 758 O O . GLY A 1 108 ? 12.764 14.966 -7.101 1.00 85.00 108 GLY A O 1
ATOM 759 N N . GLN A 1 109 ? 14.378 13.767 -6.100 1.00 92.38 109 GLN A N 1
ATOM 760 C CA . GLN A 1 109 ? 13.538 12.920 -5.259 1.00 92.38 109 GLN A CA 1
ATOM 761 C C . GLN A 1 109 ? 13.567 13.469 -3.832 1.00 92.38 109 GLN A C 1
ATOM 763 O O . GLN A 1 109 ? 14.613 13.913 -3.359 1.00 92.38 109 GLN A O 1
ATOM 768 N N . VAL A 1 110 ? 12.436 13.440 -3.133 1.00 94.38 110 VAL A N 1
ATOM 769 C CA . VAL A 1 110 ? 12.376 13.834 -1.722 1.00 94.38 110 VAL A CA 1
ATOM 770 C C . VAL A 1 110 ? 12.532 12.582 -0.880 1.00 94.38 110 VAL A C 1
ATOM 772 O O . VAL A 1 110 ? 11.715 11.673 -0.973 1.00 94.38 110 VAL A O 1
ATOM 775 N N . VAL A 1 111 ? 13.564 12.530 -0.050 1.00 95.69 111 VAL A N 1
ATOM 776 C CA . VAL A 1 111 ? 13.707 11.508 0.984 1.00 95.69 111 VAL A CA 1
ATOM 777 C C . VAL A 1 111 ? 13.264 12.135 2.293 1.00 95.69 111 VAL A C 1
ATOM 779 O O . VAL A 1 111 ? 13.827 13.145 2.702 1.00 95.69 111 VAL A O 1
ATOM 782 N N . CYS A 1 112 ? 12.255 11.567 2.942 1.00 96.69 112 CYS A N 1
ATOM 783 C CA . CYS A 1 112 ? 11.717 12.088 4.190 1.00 96.69 112 CYS A CA 1
ATOM 784 C C . CYS A 1 112 ? 11.727 11.048 5.310 1.00 96.69 112 CYS A C 1
ATOM 786 O O . CYS A 1 112 ? 11.426 9.870 5.111 1.00 96.69 112 CYS A O 1
ATOM 788 N N . CYS A 1 113 ? 12.031 11.516 6.516 1.00 97.00 113 CYS A N 1
ATOM 789 C CA . CYS A 1 113 ? 11.753 10.814 7.758 1.00 97.00 113 CYS A CA 1
ATOM 790 C C . CYS A 1 113 ? 10.278 11.066 8.098 1.00 97.00 113 CYS A C 1
ATOM 792 O O . CYS A 1 113 ? 9.884 12.208 8.333 1.00 97.00 113 CYS A O 1
ATOM 794 N N . SER A 1 114 ? 9.462 10.015 8.079 1.00 96.94 114 SER A N 1
ATOM 795 C CA . SER A 1 114 ? 8.008 10.064 8.255 1.00 96.94 114 SER A CA 1
ATOM 796 C C . SER A 1 114 ? 7.561 9.197 9.428 1.00 96.94 114 SER A C 1
ATOM 798 O O . SER A 1 114 ? 8.173 8.169 9.717 1.00 96.94 114 SER A O 1
ATOM 800 N N . GLY A 1 115 ? 6.443 9.551 10.050 1.00 95.69 115 GLY A N 1
ATOM 801 C CA . GLY A 1 115 ? 5.833 8.754 11.109 1.00 95.69 115 GLY A CA 1
ATOM 802 C C . GLY A 1 115 ? 6.449 8.984 12.491 1.00 95.69 115 GLY A C 1
ATOM 803 O O . GLY A 1 115 ? 7.303 9.851 12.686 1.00 95.69 115 GLY A O 1
ATOM 804 N N . ALA A 1 116 ? 5.994 8.219 13.483 1.00 93.19 116 ALA A N 1
ATOM 805 C CA . ALA A 1 116 ? 6.503 8.301 14.854 1.00 93.19 116 ALA A CA 1
ATOM 806 C C . ALA A 1 116 ? 6.498 6.941 15.569 1.00 93.19 116 ALA A C 1
ATOM 808 O O . ALA A 1 116 ? 5.762 6.023 15.208 1.00 93.19 116 ALA A O 1
ATOM 809 N N . TYR A 1 117 ? 7.284 6.837 16.645 1.00 90.25 117 TYR A N 1
ATOM 810 C CA . TYR A 1 117 ? 7.374 5.646 17.499 1.00 90.25 117 TYR A CA 1
ATOM 811 C C . TYR A 1 117 ? 7.686 4.373 16.690 1.00 90.25 117 TYR A C 1
ATOM 813 O O . TYR A 1 117 ? 8.662 4.344 15.945 1.00 90.25 117 TYR A O 1
ATOM 821 N N . LYS A 1 118 ? 6.864 3.326 16.835 1.00 89.62 118 LYS A N 1
ATOM 822 C CA . LYS A 1 118 ? 6.997 2.053 16.114 1.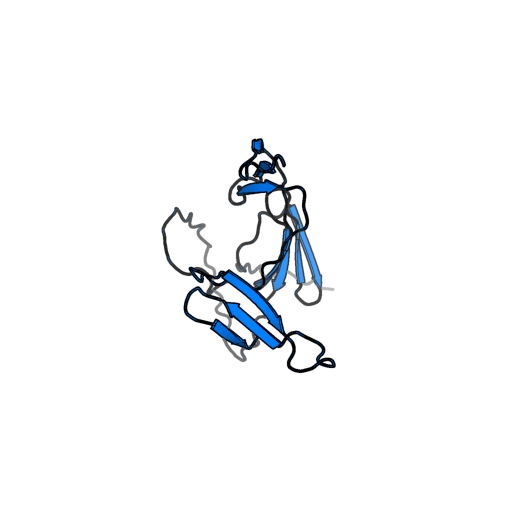00 89.62 118 LYS A CA 1
ATOM 823 C C . LYS A 1 118 ? 6.683 2.152 14.613 1.00 89.62 118 LYS A C 1
ATOM 825 O O . LYS A 1 118 ? 7.029 1.234 13.883 1.00 89.62 118 LYS A O 1
ATOM 830 N N . ASP A 1 119 ? 6.043 3.243 14.183 1.00 91.75 119 ASP A N 1
ATOM 831 C CA . ASP A 1 119 ? 5.599 3.469 12.804 1.00 91.75 119 ASP A CA 1
ATOM 832 C C . ASP A 1 119 ? 6.519 4.471 12.059 1.00 91.75 119 ASP A C 1
ATOM 834 O O . ASP A 1 119 ? 6.205 4.935 10.961 1.00 91.75 119 ASP A O 1
ATOM 838 N N . GLY A 1 120 ? 7.676 4.815 12.645 1.00 93.56 120 GLY A N 1
ATOM 839 C CA . GLY A 1 120 ? 8.703 5.636 11.998 1.00 93.56 120 GLY A CA 1
ATOM 840 C C . GLY A 1 120 ? 9.297 4.950 10.760 1.00 93.56 120 GLY A C 1
ATOM 841 O O . GLY A 1 120 ? 9.652 3.774 10.798 1.00 93.56 120 GLY A O 1
ATOM 842 N N . SER A 1 121 ? 9.418 5.686 9.654 1.00 95.19 121 SER A N 1
ATOM 843 C CA . SER A 1 121 ? 9.838 5.168 8.346 1.00 95.19 121 SER A CA 1
ATOM 844 C C . SER A 1 121 ? 10.616 6.208 7.535 1.00 95.19 121 SER A C 1
ATOM 846 O O . SER A 1 121 ? 10.369 7.407 7.637 1.00 95.19 121 SER A O 1
ATOM 848 N N . LEU A 1 122 ? 11.547 5.750 6.695 1.00 95.81 122 LEU A N 1
ATOM 849 C CA . LEU A 1 122 ? 12.143 6.575 5.644 1.00 95.81 122 LEU A CA 1
ATOM 850 C C . LEU A 1 122 ? 11.339 6.368 4.360 1.00 95.81 122 LEU A C 1
ATOM 852 O O . LEU A 1 122 ? 11.103 5.226 3.964 1.00 95.81 122 LEU A O 1
ATOM 856 N N . ARG A 1 123 ? 10.924 7.448 3.701 1.00 94.06 123 ARG A N 1
ATOM 857 C CA . ARG A 1 123 ? 10.101 7.382 2.489 1.00 94.06 123 ARG A CA 1
ATOM 858 C C . ARG A 1 123 ? 10.732 8.195 1.374 1.00 94.06 123 ARG A C 1
ATOM 860 O O . ARG A 1 123 ? 11.304 9.251 1.621 1.00 94.06 123 ARG A O 1
ATOM 867 N N . VAL A 1 124 ? 10.630 7.689 0.148 1.00 92.75 124 VAL A N 1
ATOM 868 C CA . VAL A 1 124 ? 11.136 8.366 -1.051 1.00 92.75 124 VAL A CA 1
ATOM 869 C C . VAL A 1 124 ? 9.951 8.768 -1.914 1.00 92.75 124 VAL A C 1
ATOM 871 O O . VAL A 1 124 ? 9.223 7.916 -2.415 1.00 92.75 124 VAL A O 1
ATOM 874 N N . MET A 1 125 ? 9.762 10.068 -2.098 1.00 91.44 125 MET A N 1
ATOM 875 C CA . MET A 1 125 ? 8.762 10.629 -2.993 1.00 91.44 125 MET A CA 1
ATOM 876 C C . MET A 1 125 ? 9.436 11.023 -4.300 1.00 91.44 125 MET A C 1
ATOM 878 O O . MET A 1 125 ? 10.418 11.770 -4.322 1.00 91.44 125 MET A O 1
ATOM 882 N N . ARG A 1 126 ? 8.889 10.524 -5.403 1.00 88.88 126 ARG A N 1
ATOM 883 C CA . ARG A 1 126 ? 9.370 10.788 -6.757 1.00 88.88 126 ARG A CA 1
ATOM 884 C C . ARG A 1 126 ? 8.226 11.394 -7.553 1.00 88.88 126 ARG A C 1
ATOM 886 O O . ARG A 1 126 ? 7.083 10.972 -7.395 1.00 88.88 126 ARG A O 1
ATOM 893 N N . ASN A 1 127 ? 8.522 12.377 -8.396 1.00 85.69 127 ASN A N 1
ATOM 894 C CA . ASN A 1 127 ? 7.535 12.867 -9.348 1.00 85.69 127 ASN A CA 1
ATOM 895 C C . ASN A 1 127 ? 7.422 11.848 -10.488 1.00 85.69 127 ASN A C 1
ATOM 897 O O . ASN A 1 127 ? 8.372 11.671 -11.245 1.00 85.69 127 ASN A O 1
ATOM 901 N N . GLY A 1 128 ? 6.298 11.148 -10.588 1.00 83.12 128 GLY A N 1
ATOM 902 C CA . GLY A 1 128 ? 6.123 10.113 -11.595 1.00 83.12 128 GLY A CA 1
ATOM 903 C C . GLY A 1 128 ? 4.814 9.356 -11.446 1.00 83.12 128 GLY A C 1
ATOM 904 O O . GLY A 1 128 ? 3.960 9.695 -10.627 1.00 83.12 128 GLY A O 1
ATOM 905 N N . ILE A 1 129 ? 4.670 8.321 -12.265 1.00 85.00 129 ILE A N 1
ATOM 906 C CA . ILE A 1 129 ? 3.557 7.377 -12.197 1.00 85.00 129 ILE A CA 1
ATOM 907 C C . ILE A 1 129 ? 3.958 6.268 -11.222 1.00 85.00 129 ILE A C 1
ATOM 909 O O . ILE A 1 129 ? 5.075 5.756 -11.299 1.00 85.00 129 ILE A O 1
ATOM 913 N N . GLY A 1 130 ? 3.061 5.910 -10.301 1.00 79.06 130 GLY A N 1
ATOM 914 C CA . GLY A 1 130 ? 3.260 4.753 -9.433 1.00 79.06 130 GLY A CA 1
ATOM 915 C C . GLY A 1 130 ? 3.326 3.477 -10.271 1.00 79.06 130 GLY A C 1
ATOM 916 O O . GLY A 1 130 ? 2.438 3.230 -11.083 1.00 79.06 130 GLY A O 1
ATOM 917 N N . ILE A 1 131 ? 4.387 2.696 -10.096 1.00 85.81 131 ILE A N 1
ATOM 918 C CA . ILE A 1 131 ? 4.544 1.391 -10.738 1.00 85.81 131 ILE A CA 1
ATOM 919 C C . ILE A 1 131 ? 4.077 0.345 -9.727 1.00 85.81 131 ILE A C 1
ATOM 921 O O . ILE A 1 131 ? 4.634 0.278 -8.633 1.00 85.81 131 ILE A O 1
ATOM 925 N N . ASP A 1 132 ? 3.060 -0.436 -10.086 1.00 86.62 132 ASP A N 1
ATOM 926 C CA . ASP A 1 132 ? 2.647 -1.615 -9.321 1.00 86.62 132 ASP A CA 1
ATOM 927 C C . ASP A 1 132 ? 3.386 -2.837 -9.878 1.00 86.62 132 ASP A C 1
ATOM 929 O O . ASP A 1 132 ? 3.127 -3.301 -10.993 1.00 86.62 132 ASP A O 1
ATOM 933 N N . GLU A 1 133 ? 4.405 -3.293 -9.155 1.00 85.69 133 GLU A N 1
ATOM 934 C CA . GLU A 1 133 ? 5.248 -4.405 -9.584 1.00 85.69 133 GLU A CA 1
ATOM 935 C C . GLU A 1 133 ? 4.526 -5.737 -9.348 1.00 85.69 133 GLU A C 1
ATOM 937 O O . GLU A 1 133 ? 4.506 -6.273 -8.243 1.00 85.69 133 GLU A O 1
ATOM 942 N N . HIS A 1 134 ? 3.937 -6.296 -10.406 1.00 87.50 134 HIS A N 1
ATOM 943 C CA . HIS A 1 134 ? 3.218 -7.571 -10.317 1.00 87.50 134 HIS A CA 1
ATOM 944 C C . HIS A 1 134 ? 4.136 -8.801 -10.251 1.00 87.50 134 HIS A C 1
ATOM 946 O O . HIS A 1 134 ? 3.759 -9.821 -9.675 1.00 87.50 134 HIS A O 1
ATOM 952 N N . ALA A 1 135 ? 5.313 -8.738 -10.876 1.00 86.81 135 ALA A N 1
ATOM 953 C CA . ALA A 1 135 ? 6.271 -9.836 -10.912 1.00 86.81 135 ALA A CA 1
ATOM 954 C C . ALA A 1 135 ? 7.682 -9.318 -11.195 1.00 86.81 135 ALA A C 1
ATOM 956 O O . ALA A 1 135 ? 7.864 -8.384 -11.976 1.00 86.81 135 ALA A O 1
ATOM 957 N N . SER A 1 136 ? 8.675 -9.990 -10.618 1.00 89.12 136 SER A N 1
ATOM 958 C CA . SER A 1 136 ? 10.086 -9.681 -10.808 1.00 89.12 136 SER A CA 1
ATOM 959 C C . SER A 1 136 ? 10.881 -10.963 -11.032 1.00 89.12 136 SER A C 1
ATOM 961 O O . SER A 1 136 ? 10.581 -12.017 -10.466 1.00 89.12 136 SER A O 1
ATOM 963 N N . VAL A 1 137 ? 11.873 -10.902 -11.919 1.00 88.94 137 VAL A N 1
ATOM 964 C CA . VAL A 1 137 ? 12.785 -12.021 -12.163 1.00 88.94 137 VAL A CA 1
ATOM 965 C C . VAL A 1 137 ? 14.164 -11.493 -12.526 1.00 88.94 137 VAL A C 1
ATOM 967 O O . VAL A 1 137 ? 14.323 -10.680 -13.437 1.00 88.94 137 VAL A O 1
ATOM 970 N N . GLU A 1 138 ? 15.181 -11.967 -11.817 1.00 88.00 138 GLU A N 1
ATOM 971 C CA . GLU A 1 138 ? 16.564 -11.596 -12.089 1.00 88.00 138 GLU A CA 1
ATOM 972 C C . GLU A 1 138 ? 17.159 -12.515 -13.160 1.00 88.00 138 GLU A C 1
ATOM 974 O O . GLU A 1 138 ? 17.417 -13.697 -12.931 1.00 88.00 138 GLU A O 1
ATOM 979 N N . LEU A 1 139 ? 17.382 -11.970 -14.357 1.00 88.69 139 LEU A N 1
ATOM 980 C CA . LEU A 1 139 ? 17.955 -12.694 -15.491 1.00 88.69 139 LEU A CA 1
ATOM 981 C C . LEU A 1 139 ? 19.099 -11.886 -16.108 1.00 88.69 139 LEU A C 1
ATOM 983 O O . LEU A 1 139 ? 18.896 -10.842 -16.729 1.00 88.69 139 LEU A O 1
ATOM 987 N N . ALA A 1 140 ? 20.323 -12.388 -15.957 1.00 90.06 140 ALA A N 1
ATOM 988 C CA . ALA A 1 140 ? 21.511 -11.729 -16.481 1.00 90.06 140 ALA A CA 1
ATOM 989 C C . ALA A 1 140 ? 21.626 -11.877 -18.007 1.00 90.06 140 ALA A C 1
ATOM 991 O O . ALA A 1 140 ? 21.405 -12.947 -18.568 1.00 90.06 140 ALA A O 1
ATOM 992 N N . GLY A 1 141 ? 22.059 -10.809 -18.682 1.00 93.06 141 GLY A N 1
ATOM 993 C CA . GLY A 1 141 ? 22.424 -10.865 -20.101 1.00 93.06 141 GLY A CA 1
ATOM 994 C C . GLY A 1 141 ? 21.266 -10.739 -21.093 1.00 93.06 141 GLY A C 1
ATOM 995 O O . GLY A 1 141 ? 21.490 -10.962 -22.285 1.00 93.06 141 GLY A O 1
ATOM 996 N N . ILE A 1 142 ? 20.070 -10.347 -20.638 1.00 94.25 142 ILE A N 1
ATOM 997 C CA . ILE A 1 142 ? 18.949 -10.020 -21.526 1.00 94.25 142 ILE A CA 1
ATOM 998 C C . ILE A 1 142 ? 19.340 -8.854 -22.447 1.00 94.25 142 ILE A C 1
ATOM 1000 O O . ILE A 1 142 ? 19.843 -7.819 -22.009 1.00 94.25 142 ILE A O 1
ATOM 1004 N N . LYS A 1 143 ? 19.107 -9.041 -23.745 1.00 95.38 143 LYS A N 1
ATOM 1005 C CA . LYS A 1 143 ? 19.306 -8.052 -24.813 1.00 95.38 143 LYS A CA 1
ATOM 1006 C C . LYS A 1 143 ? 17.999 -7.485 -25.350 1.00 95.38 143 LYS A C 1
ATOM 1008 O O . LYS A 1 143 ? 18.021 -6.423 -25.963 1.00 95.38 143 LYS A O 1
ATOM 1013 N N . GLY A 1 144 ? 16.883 -8.164 -25.111 1.00 95.25 144 GLY A N 1
ATOM 1014 C CA . GLY A 1 144 ? 15.563 -7.673 -25.475 1.00 95.25 144 GLY A CA 1
ATOM 1015 C C . GLY A 1 144 ? 14.447 -8.525 -24.888 1.00 95.25 144 GLY A C 1
ATOM 1016 O O . GLY A 1 144 ? 14.654 -9.697 -24.561 1.00 95.25 144 GLY A O 1
ATOM 1017 N N . VAL A 1 145 ? 13.285 -7.894 -24.746 1.00 95.75 145 VAL A N 1
ATOM 1018 C CA . VAL A 1 145 ? 12.068 -8.469 -24.175 1.00 95.75 145 VAL A CA 1
ATOM 1019 C C . VAL A 1 145 ? 10.895 -8.060 -25.054 1.00 95.75 145 VAL A C 1
ATOM 1021 O O . VAL A 1 145 ? 10.746 -6.879 -25.368 1.00 95.75 145 VAL A O 1
ATOM 1024 N N . TRP A 1 146 ? 10.065 -9.026 -25.436 1.00 96.44 146 TRP A N 1
ATOM 1025 C CA . TRP A 1 146 ? 8.849 -8.782 -26.209 1.00 96.44 146 TRP A CA 1
ATOM 1026 C C . TRP A 1 146 ? 7.702 -9.618 -25.661 1.00 96.44 146 TRP A C 1
ATOM 1028 O O . TRP A 1 146 ? 7.864 -10.812 -25.409 1.00 96.44 146 TRP A O 1
ATOM 1038 N N . ALA A 1 147 ? 6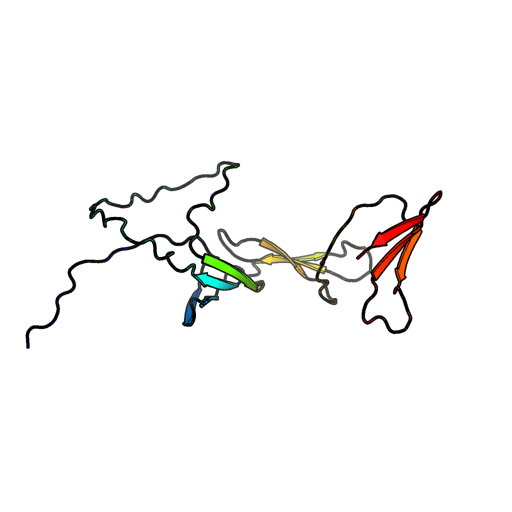.539 -8.992 -25.522 1.00 95.31 147 ALA A N 1
ATOM 1039 C CA . ALA A 1 147 ? 5.293 -9.682 -25.243 1.00 95.31 147 ALA A CA 1
ATOM 1040 C C . ALA A 1 147 ? 4.613 -10.049 -26.571 1.00 95.31 147 ALA A C 1
ATOM 1042 O O . ALA A 1 147 ? 4.537 -9.225 -27.487 1.00 95.31 147 ALA A O 1
ATOM 1043 N N . LEU A 1 148 ? 4.165 -11.299 -26.699 1.00 94.62 148 LEU A N 1
ATOM 1044 C CA . LEU A 1 148 ? 3.450 -11.792 -27.873 1.00 94.62 148 LEU A CA 1
ATOM 1045 C C . LEU A 1 148 ? 2.150 -12.486 -27.485 1.00 94.62 148 LEU A C 1
ATOM 1047 O O . LEU A 1 148 ? 2.029 -13.146 -26.451 1.00 94.62 148 LEU A O 1
ATOM 1051 N N . ARG A 1 149 ? 1.191 -12.398 -28.403 1.00 94.62 149 ARG A N 1
ATOM 1052 C CA . ARG A 1 149 ? -0.070 -13.135 -28.359 1.00 94.62 149 ARG A CA 1
ATOM 1053 C C . ARG A 1 149 ? 0.013 -14.381 -29.220 1.00 94.62 149 ARG A C 1
ATOM 1055 O O . ARG A 1 149 ? 0.629 -14.361 -30.283 1.00 94.62 149 ARG A O 1
ATOM 1062 N N . HIS A 1 150 ? -0.721 -15.419 -28.831 1.00 88.25 150 HIS A N 1
ATOM 1063 C CA . HIS A 1 150 ? -0.892 -16.628 -29.643 1.00 88.25 150 HIS A CA 1
ATOM 1064 C C . HIS A 1 150 ? -1.747 -16.410 -30.917 1.00 88.25 150 HIS A C 1
ATOM 1066 O O . HIS A 1 150 ? -1.893 -17.309 -31.739 1.00 88.25 150 HIS A O 1
ATOM 1072 N N . GLY A 1 151 ? -2.323 -15.215 -31.097 1.00 89.00 151 GLY A N 1
ATOM 1073 C CA . GLY A 1 151 ? -3.079 -14.818 -32.284 1.00 89.00 151 GLY A CA 1
ATOM 1074 C C . GLY A 1 151 ? -3.544 -13.363 -32.202 1.00 89.00 151 GLY A C 1
ATOM 1075 O O . GLY A 1 151 ? -3.604 -12.782 -31.119 1.00 89.00 151 GLY A O 1
ATOM 1076 N N . SER A 1 152 ? -3.893 -12.761 -33.341 1.00 86.94 152 SER A N 1
ATOM 1077 C CA . SER A 1 152 ? -4.298 -11.345 -33.412 1.00 86.94 152 SER A CA 1
ATOM 1078 C C . SER A 1 152 ? -5.574 -11.032 -32.625 1.00 86.94 152 SER A C 1
ATOM 1080 O O . SER A 1 152 ? -5.725 -9.918 -32.126 1.00 86.94 152 SER A O 1
ATOM 1082 N N . SER A 1 153 ? -6.468 -12.013 -32.482 1.00 92.56 153 SER A N 1
ATOM 1083 C CA . SER A 1 153 ? -7.724 -11.890 -31.740 1.00 92.56 153 SER A CA 1
ATOM 1084 C C . SER A 1 153 ? -7.602 -12.204 -30.247 1.00 92.56 153 SER A C 1
ATOM 1086 O O . SER A 1 153 ? -8.605 -12.118 -29.542 1.00 92.56 153 SER A O 1
ATOM 1088 N N . ALA A 1 154 ? -6.430 -12.623 -29.757 1.00 93.00 154 ALA A N 1
ATOM 1089 C CA . ALA A 1 154 ? -6.277 -12.958 -28.345 1.00 93.00 154 ALA A CA 1
ATOM 1090 C C . ALA A 1 154 ? -6.385 -11.688 -27.478 1.00 93.00 154 ALA A C 1
ATOM 1092 O O . ALA A 1 154 ? -5.831 -10.650 -27.857 1.00 93.00 154 ALA A O 1
ATOM 1093 N N . PRO A 1 155 ? -7.073 -11.760 -26.322 1.00 93.12 155 PRO A N 1
ATOM 1094 C CA . PRO A 1 155 ? -7.325 -10.593 -25.477 1.00 93.12 155 PRO A CA 1
ATOM 1095 C C . PRO A 1 155 ? -6.073 -10.099 -24.744 1.00 93.12 155 PRO A C 1
ATOM 1097 O O . PRO A 1 155 ? -5.988 -8.919 -24.413 1.00 93.12 155 PRO A O 1
ATOM 1100 N N . HIS A 1 156 ? -5.105 -10.987 -24.508 1.00 92.50 156 HIS A N 1
ATOM 1101 C CA . HIS A 1 156 ? -3.896 -10.707 -23.740 1.00 92.50 156 HIS A CA 1
ATOM 1102 C C . HIS A 1 156 ? -2.673 -11.341 -24.394 1.00 92.50 156 HIS A C 1
ATOM 1104 O O . HIS A 1 156 ? -2.785 -12.309 -25.156 1.00 92.50 156 HIS A O 1
ATOM 1110 N N . ASP A 1 157 ? -1.510 -10.791 -24.064 1.00 93.88 157 ASP A N 1
ATOM 1111 C CA . ASP A 1 157 ? -0.223 -11.401 -24.362 1.00 93.88 157 ASP A CA 1
ATOM 1112 C C . ASP A 1 157 ? -0.054 -12.650 -23.491 1.00 93.88 157 ASP A C 1
ATOM 1114 O O . ASP A 1 157 ? -0.359 -12.640 -22.303 1.00 93.88 157 ASP A O 1
ATOM 1118 N N . SER A 1 158 ? 0.375 -13.748 -24.110 1.00 94.06 158 SER A N 1
ATOM 1119 C CA . SER A 1 158 ? 0.479 -15.068 -23.472 1.00 94.06 158 SER A CA 1
ATOM 1120 C C . SER A 1 158 ? 1.906 -15.608 -23.480 1.00 94.06 158 SER A C 1
ATOM 1122 O O . SER A 1 158 ? 2.176 -16.653 -22.896 1.00 94.06 158 SER A O 1
ATOM 1124 N N . LEU A 1 159 ? 2.815 -14.935 -24.191 1.00 94.62 159 LEU A N 1
ATOM 1125 C CA . LEU A 1 159 ? 4.209 -15.323 -24.329 1.00 94.62 159 LEU A CA 1
ATOM 1126 C C . LEU A 1 159 ? 5.112 -14.128 -24.040 1.00 94.62 159 LEU A C 1
ATOM 1128 O O . LEU A 1 159 ? 4.886 -13.033 -24.554 1.00 94.62 159 LEU A O 1
ATOM 1132 N N . LEU A 1 160 ? 6.181 -14.372 -23.292 1.00 95.31 160 LEU A N 1
ATOM 1133 C CA . LEU A 1 160 ? 7.275 -13.432 -23.095 1.00 95.31 160 LEU A CA 1
ATOM 1134 C C . LEU A 1 160 ? 8.536 -14.002 -23.746 1.00 95.31 160 LEU A C 1
ATOM 1136 O O . LEU A 1 160 ? 9.056 -15.036 -23.321 1.00 95.31 160 LEU A O 1
ATOM 1140 N N . VAL A 1 161 ? 9.022 -13.342 -24.794 1.00 96.25 161 VAL A N 1
ATOM 1141 C CA . VAL A 1 161 ? 10.243 -13.732 -25.507 1.00 96.25 161 VAL A CA 1
ATOM 1142 C C . VAL A 1 161 ? 11.413 -12.911 -24.988 1.00 96.25 161 VAL A C 1
ATOM 1144 O O . VAL A 1 161 ? 11.369 -11.682 -24.985 1.00 96.25 161 VAL A O 1
ATOM 1147 N N . LEU A 1 162 ? 12.469 -13.606 -24.578 1.00 96.88 162 LEU A N 1
ATOM 1148 C CA . LEU A 1 162 ? 13.680 -13.046 -23.994 1.00 96.88 162 LEU A CA 1
ATOM 1149 C C . LEU A 1 162 ? 14.875 -13.393 -24.885 1.00 96.88 162 LEU A C 1
ATOM 1151 O O . LEU A 1 162 ? 15.204 -14.571 -25.048 1.00 96.88 162 LEU A O 1
ATOM 1155 N N . ALA A 1 163 ? 15.543 -12.388 -25.446 1.00 97.31 163 ALA A N 1
ATOM 1156 C CA . ALA A 1 163 ? 16.764 -12.592 -26.226 1.00 97.31 163 ALA A CA 1
ATOM 1157 C C . ALA A 1 163 ? 18.011 -12.458 -25.343 1.00 97.31 163 ALA A C 1
ATOM 1159 O O . ALA A 1 163 ? 18.151 -11.482 -24.608 1.00 97.31 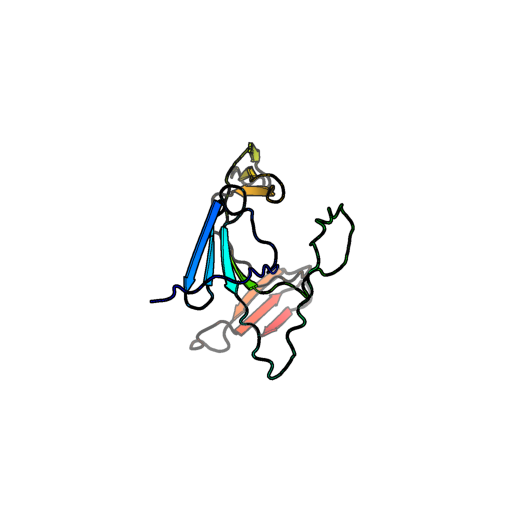163 ALA A O 1
ATOM 1160 N N . PHE A 1 164 ? 18.946 -13.397 -25.475 1.00 96.50 164 PHE A N 1
ATOM 1161 C CA . PHE A 1 164 ? 20.282 -13.388 -24.874 1.00 96.50 164 PHE A CA 1
ATOM 1162 C C . PHE A 1 164 ? 21.345 -13.428 -25.987 1.00 96.50 164 PHE A C 1
ATOM 1164 O O . PHE A 1 164 ? 21.025 -13.611 -27.159 1.00 96.50 164 PHE A O 1
ATOM 1171 N N . MET A 1 165 ? 22.631 -13.278 -25.644 1.00 93.88 165 MET A N 1
ATOM 1172 C CA . MET A 1 165 ? 23.723 -13.277 -26.642 1.00 93.88 165 MET A CA 1
ATOM 1173 C C . MET A 1 165 ? 23.825 -14.574 -27.460 1.00 93.88 165 MET A C 1
ATOM 1175 O O . MET A 1 165 ? 24.202 -14.530 -28.628 1.00 93.88 165 MET A O 1
ATOM 1179 N N . HIS A 1 166 ? 23.519 -15.720 -26.849 1.00 94.38 166 HIS A N 1
ATOM 1180 C CA . HIS A 1 166 ? 23.699 -17.039 -27.466 1.00 94.38 166 HIS A CA 1
ATOM 1181 C C . HIS A 1 166 ? 22.422 -17.883 -27.489 1.00 94.38 166 HIS A C 1
ATOM 1183 O O . HIS A 1 166 ? 22.445 -19.002 -27.991 1.00 94.38 166 HIS A O 1
ATOM 1189 N N . GLU A 1 167 ? 21.312 -17.369 -26.956 1.00 95.56 167 GLU A N 1
ATOM 1190 C CA . GLU A 1 167 ? 20.055 -18.108 -26.879 1.00 95.56 167 GLU A CA 1
ATOM 1191 C C . GLU A 1 167 ? 18.841 -17.176 -26.849 1.00 95.56 167 GLU A C 1
ATOM 1193 O O . GLU A 1 167 ? 18.947 -15.971 -26.633 1.00 95.56 167 GLU A O 1
ATOM 1198 N N . THR A 1 168 ? 17.663 -17.748 -27.070 1.00 96.62 168 THR A N 1
ATOM 1199 C CA . THR A 1 168 ? 16.373 -17.083 -26.883 1.00 96.62 168 THR A CA 1
ATOM 1200 C C . THR A 1 168 ? 15.509 -17.986 -26.018 1.00 96.62 168 THR A C 1
ATOM 1202 O O . THR A 1 168 ? 15.431 -19.188 -26.270 1.00 96.62 168 THR A O 1
ATOM 1205 N N . ARG A 1 169 ? 14.869 -17.418 -24.996 1.00 95.06 169 ARG A N 1
ATOM 1206 C CA . ARG A 1 169 ? 13.942 -18.133 -24.114 1.00 95.06 169 ARG A CA 1
ATOM 1207 C C . ARG A 1 169 ? 12.530 -17.619 -24.337 1.00 95.06 169 ARG A C 1
ATOM 1209 O O . ARG A 1 169 ? 12.332 -16.429 -24.563 1.00 95.06 169 ARG A O 1
ATOM 1216 N N . VAL A 1 170 ? 11.560 -18.520 -24.252 1.00 95.06 170 VAL A N 1
ATOM 1217 C CA . VAL A 1 170 ? 10.138 -18.190 -24.353 1.00 95.06 170 VAL A CA 1
ATOM 1218 C C . VAL A 1 170 ? 9.461 -18.674 -23.082 1.00 95.06 170 VAL A C 1
ATOM 1220 O O . VAL A 1 170 ? 9.569 -19.850 -22.738 1.00 95.06 170 VAL A O 1
ATOM 1223 N N . LEU A 1 171 ? 8.800 -17.761 -22.378 1.00 93.00 171 LEU A N 1
ATOM 1224 C CA . LEU A 1 171 ? 8.013 -18.053 -21.185 1.00 93.00 171 LEU A CA 1
ATOM 1225 C C . LEU A 1 171 ? 6.530 -17.950 -21.530 1.00 93.00 171 LEU A C 1
ATOM 1227 O O . LEU A 1 171 ? 6.138 -17.053 -22.274 1.00 93.00 171 LEU A O 1
ATOM 1231 N N . SER A 1 172 ? 5.722 -18.854 -20.982 1.00 90.88 172 SER A N 1
ATOM 1232 C CA . SER A 1 172 ? 4.269 -18.673 -20.954 1.00 90.88 172 SER A CA 1
ATOM 1233 C C . SER A 1 172 ? 3.914 -17.790 -19.765 1.00 90.88 172 SER A C 1
ATOM 1235 O O . SER A 1 172 ? 4.446 -18.017 -18.676 1.00 90.88 172 SER A O 1
ATOM 1237 N N . LEU A 1 173 ? 3.048 -16.805 -19.999 1.00 83.94 173 LEU A N 1
ATOM 1238 C CA . LEU A 1 173 ? 2.482 -15.920 -18.976 1.00 83.94 173 LEU A CA 1
ATOM 1239 C C . LEU A 1 173 ? 1.234 -16.540 -18.337 1.00 83.94 173 LEU A C 1
ATOM 1241 O O . LE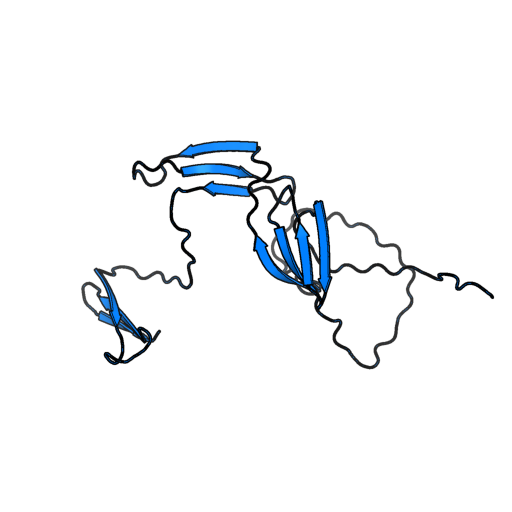U A 1 173 ? 0.540 -17.309 -19.046 1.00 83.94 173 LEU A O 1
#

Foldseek 3Di:
DDDDDDDDDDDDDADDDADAPDWDDPPPQWIWGHDQFAWTFIKGFAPPPPDPDDDDDDDDDDDDDDDDDDDDDDPPDPRHRMDTPDTHGDQPPFPDWDWDPPPVPPFTWIWTFGGDDPRTDTDIHGPDDDDDDPDDDDDPAWPDWDFDDPDPPDPGGQWIWTDGPVDIDIDGD

InterPro domains:
  IPR015943 WD40/YVTN repeat-like-containing domain superfamily [G3DSA:2.130.10.10] (2-58)
  IPR015943 WD40/YVTN repeat-like-containing domain superfamily [G3DSA:2.130.10.10] (80-167)
  IPR018846 RSE1/DDB1/CPSF1, first beta-propeller [PF10433] (3-78)
  IPR050358 RSE1/DDB1/CPSF1 [PTHR10644] (5-173)

Radius of gyration: 25.46 Å; chains: 1; bounding box: 63×44×71 Å

Sequence (173 aa):
GAGATVTGLQVTHLGTTSAPSAICYLDAGLVFIGSCFGDSQLLRLRQRGGAAGAAEAHGSGAVAMEVIGASAGVPVDSDKRFDVLETMPNLGPIVDFCVVDLERQGQGQVVCCSGAYKDGSLRVMRNGIGIDEHASVELAGIKGVWALRHGSSAPHDSLLVLAFMHETRVLSL

pLDDT: mean 82.19, std 21.1, range [28.52, 98.19]

Organism: Diacronema lutheri (NCBI:txid2081491)